Protein AF-A0A166H3V5-F1 (afdb_monomer)

pLDDT: mean 91.63, std 6.18, range [68.5, 97.31]

Radius of gyration: 12.94 Å; Cα contacts (8 Å, |Δi|>4): 72; chains: 1; bounding box: 30×24×31 Å

Organism: NCBI:txid1671680

Mean predicted aligned error: 3.64 Å

Secondary structure (DSSP, 8-state):
-HHHHHHHHTEEEP-HHHHHHTTSSS---PPTT-SSEEE-HHHHSS--EEE--EEE--

Nearest PDB structures (foldseek):
  2b9e-assembly1_A  TM=5.562E-01  e=2.590E+00  Homo sapiens

Solvent-accessible surface area (backbone atoms only — not comparable to full-atom values): 3704 Å² total; per-residue (Å²): 111,67,68,60,46,23,70,76,58,49,40,42,80,40,58,26,51,65,54,46,62,76,71,47,99,61,86,73,98,69,78,83,98,54,52,48,43,76,46,38,44,96,82,65,77,44,70,74,45,79,46,71,46,70,43,71,60,133

Foldseek 3Di:
DVVVCCVVQVKDWAQAQVVCCVPDPDHAPADPPDSWDWDPCVRHVDHTDIDIDIDGDD

Sequence (58 aa):
MLALAQERHELELLDTPAVLGGVTAAPLPLPEGT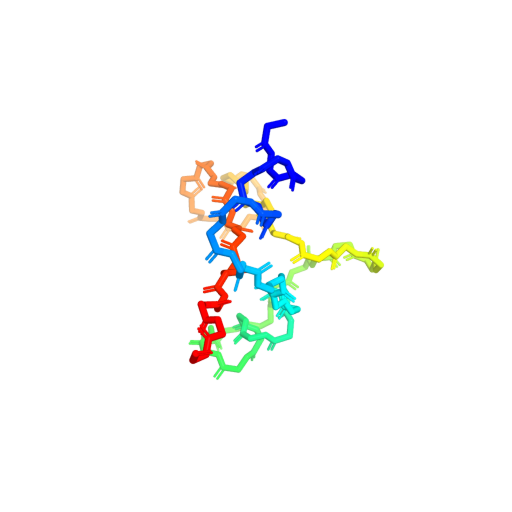THVQLWPHRHGTDAMFIQLLRRRP

Structure (mmCIF, N/CA/C/O backbone):
data_AF-A0A166H3V5-F1
#
_entry.id   AF-A0A166H3V5-F1
#
loop_
_atom_site.group_PDB
_atom_site.id
_atom_site.type_symbol
_atom_site.label_atom_id
_atom_site.label_alt_id
_atom_site.label_comp_id
_atom_site.label_asym_id
_atom_site.label_entity_id
_atom_site.label_seq_id
_atom_site.pdbx_PDB_ins_code
_atom_site.Cartn_x
_atom_site.Cartn_y
_atom_site.Cartn_z
_atom_site.occupancy
_atom_site.B_iso_or_equiv
_atom_site.auth_seq_id
_atom_site.auth_comp_id
_atom_site.auth_asym_id
_atom_site.auth_atom_id
_atom_site.pdbx_PDB_model_num
ATOM 1 N N . MET A 1 1 ? -2.628 14.733 11.922 1.00 68.50 1 MET A N 1
ATOM 2 C CA . MET A 1 1 ? -3.691 14.771 10.891 1.00 68.50 1 MET A CA 1
ATOM 3 C C . MET A 1 1 ? -4.403 13.424 10.775 1.00 68.50 1 MET A C 1
ATOM 5 O O . MET A 1 1 ? -5.589 13.393 11.056 1.00 68.50 1 MET A O 1
ATOM 9 N N . LEU A 1 2 ? -3.705 12.316 10.476 1.00 78.44 2 LEU A N 1
ATOM 10 C CA . LEU A 1 2 ? -4.321 10.978 10.412 1.00 78.44 2 LEU A CA 1
ATOM 11 C C . LEU A 1 2 ? -4.764 10.438 11.784 1.00 78.44 2 LEU A C 1
ATOM 13 O O . LEU A 1 2 ? -5.919 10.066 11.930 1.00 78.44 2 LEU A O 1
ATOM 17 N N . ALA A 1 3 ? -3.903 10.507 1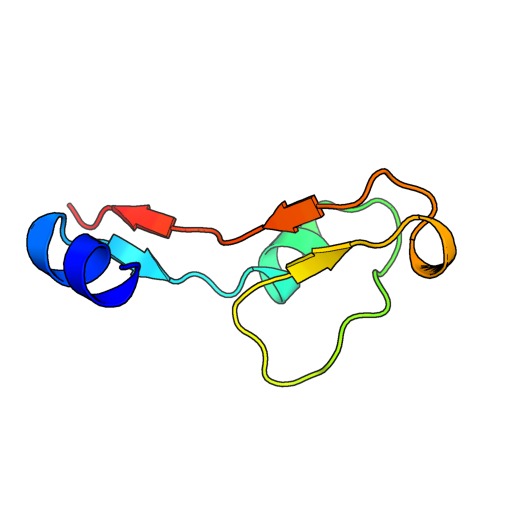2.806 1.00 79.12 3 ALA A N 1
ATOM 18 C CA . ALA A 1 3 ? -4.247 10.073 14.169 1.00 79.12 3 ALA A CA 1
ATOM 19 C C . ALA A 1 3 ? -5.495 10.788 14.732 1.00 79.12 3 ALA A C 1
ATOM 21 O O . ALA A 1 3 ? -6.409 10.150 15.236 1.00 79.12 3 ALA A O 1
ATOM 22 N N . LEU A 1 4 ? -5.594 12.108 14.531 1.00 77.81 4 LEU A N 1
ATOM 23 C CA . LEU A 1 4 ? -6.778 12.890 14.917 1.00 77.81 4 LEU A CA 1
ATOM 24 C C . LEU A 1 4 ? -8.047 12.456 14.165 1.00 77.81 4 LEU A C 1
ATOM 26 O O . LEU A 1 4 ? -9.134 12.470 14.734 1.00 77.81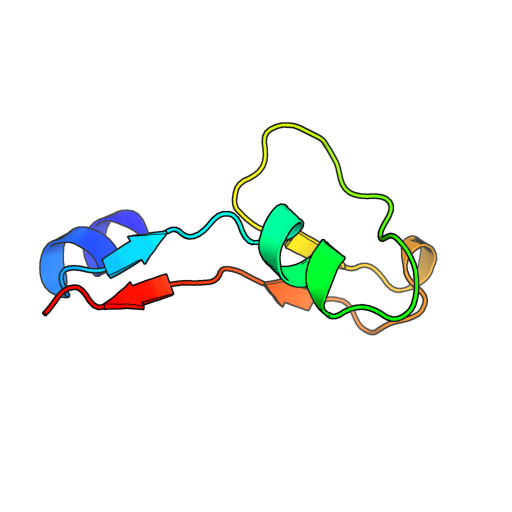 4 LEU A O 1
ATOM 30 N N . ALA A 1 5 ? -7.930 12.087 12.885 1.00 77.88 5 ALA A N 1
ATOM 31 C CA . ALA A 1 5 ? -9.059 11.576 12.113 1.00 77.88 5 ALA A CA 1
ATOM 32 C C . ALA A 1 5 ? -9.482 10.177 12.588 1.00 77.88 5 ALA A C 1
ATOM 34 O O . ALA A 1 5 ? -10.676 9.898 12.644 1.00 77.88 5 ALA A O 1
ATOM 35 N N . GLN A 1 6 ? -8.525 9.326 12.972 1.00 85.38 6 GLN A N 1
ATOM 36 C CA . GLN A 1 6 ? -8.806 8.010 13.549 1.00 85.38 6 GLN A CA 1
ATOM 37 C C . GLN A 1 6 ? -9.602 8.112 14.845 1.00 85.38 6 GLN A C 1
ATOM 39 O O . GLN A 1 6 ? -10.607 7.423 14.985 1.00 85.38 6 GLN A O 1
ATOM 44 N N . GLU A 1 7 ? -9.198 9.003 15.749 1.00 83.50 7 GLU A N 1
ATOM 45 C CA . GLU A 1 7 ? -9.903 9.227 17.014 1.00 83.50 7 GLU A CA 1
ATOM 46 C C . GLU A 1 7 ? -11.304 9.805 16.794 1.00 83.50 7 GLU A C 1
ATOM 48 O O . GLU A 1 7 ? -12.278 9.314 17.354 1.00 83.50 7 GLU A O 1
ATOM 53 N N . ARG A 1 8 ? -11.432 10.831 15.944 1.00 89.12 8 ARG A N 1
ATOM 54 C CA . ARG A 1 8 ? -12.709 11.534 15.738 1.00 89.12 8 ARG A CA 1
ATOM 55 C C . ARG A 1 8 ? -13.749 10.747 14.948 1.00 89.12 8 ARG A C 1
ATOM 57 O O . ARG A 1 8 ? -14.931 11.062 15.043 1.00 89.12 8 ARG A O 1
ATOM 64 N N . HIS A 1 9 ? -13.313 9.811 14.112 1.00 88.56 9 HIS A N 1
ATOM 65 C CA . HIS A 1 9 ? -14.184 9.090 13.182 1.00 88.56 9 HIS A CA 1
ATOM 66 C C . HIS A 1 9 ? -14.114 7.570 13.349 1.00 88.56 9 HIS A C 1
ATOM 68 O O . HIS A 1 9 ? -14.580 6.847 12.468 1.00 88.56 9 HIS A O 1
ATOM 74 N N . GLU A 1 10 ? -13.530 7.098 14.455 1.00 92.81 10 GLU A N 1
ATOM 75 C CA . GLU A 1 10 ? -13.414 5.677 14.802 1.00 92.81 10 GLU A CA 1
ATOM 76 C C . GLU A 1 10 ? -12.815 4.852 13.650 1.00 92.81 10 GLU A C 1
ATOM 78 O O . GLU A 1 10 ? -13.312 3.788 13.268 1.00 92.81 10 GLU A O 1
ATOM 83 N N . LEU A 1 11 ? -11.744 5.387 13.048 1.00 93.75 11 LEU A N 1
ATOM 84 C CA . LEU A 1 11 ? -11.076 4.769 11.904 1.00 93.75 11 LEU A CA 1
ATOM 85 C C . LEU A 1 11 ? -9.905 3.901 12.356 1.00 93.75 11 LEU A C 1
ATOM 87 O O . LEU A 1 11 ? -9.036 4.308 13.128 1.00 93.75 11 LEU A O 1
ATOM 91 N N . GLU A 1 12 ? -9.841 2.711 11.783 1.00 92.62 12 GLU A N 1
ATOM 92 C CA . GLU A 1 12 ? -8.749 1.765 11.925 1.00 92.62 12 GLU A CA 1
ATOM 93 C C . GLU A 1 12 ? -7.873 1.775 10.672 1.00 92.62 12 GLU A C 1
ATOM 95 O O . GLU A 1 12 ? -8.385 1.726 9.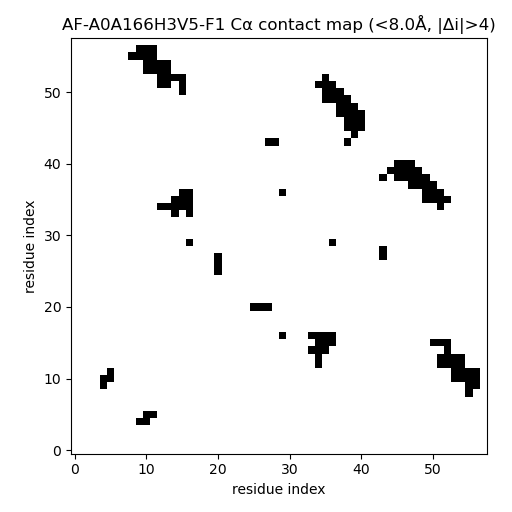551 1.00 92.62 12 GLU A O 1
ATOM 100 N N . LEU A 1 13 ? -6.552 1.811 10.860 1.00 93.44 13 LEU A N 1
ATOM 101 C CA . LEU A 1 13 ? -5.597 1.611 9.771 1.00 93.44 13 LEU A CA 1
ATOM 102 C C . LEU A 1 13 ? -5.551 0.129 9.421 1.00 93.44 13 LEU A C 1
ATOM 104 O O . LEU A 1 13 ? -5.326 -0.705 10.296 1.00 93.44 13 LEU A O 1
ATOM 108 N N . LEU A 1 14 ? -5.731 -0.185 8.144 1.00 95.00 14 LEU A N 1
ATOM 109 C CA . LEU A 1 14 ? -5.474 -1.530 7.642 1.00 95.00 14 LEU A CA 1
ATOM 110 C C . LEU A 1 14 ? -4.021 -1.645 7.173 1.00 95.00 14 LEU A C 1
ATOM 112 O O . LEU A 1 14 ? -3.397 -0.649 6.792 1.00 95.00 14 LEU A O 1
ATOM 116 N N . ASP A 1 15 ? -3.514 -2.876 7.161 1.00 95.50 15 ASP A N 1
ATOM 117 C CA . ASP A 1 15 ? -2.258 -3.224 6.498 1.00 95.50 15 ASP A CA 1
ATOM 118 C C . ASP A 1 15 ? -2.423 -3.042 4.982 1.00 95.50 15 ASP A C 1
ATOM 120 O O . ASP A 1 15 ? -2.926 -3.910 4.263 1.00 95.50 15 ASP A O 1
ATOM 124 N N . THR A 1 16 ? -2.071 -1.849 4.503 1.00 97.25 16 THR A N 1
ATOM 125 C CA . THR A 1 16 ? -2.219 -1.490 3.092 1.00 97.25 16 THR A CA 1
ATOM 126 C C . THR A 1 16 ? -1.336 -2.355 2.182 1.00 97.25 16 THR A C 1
ATOM 128 O O . THR A 1 16 ? -1.864 -2.828 1.171 1.00 97.25 16 THR A O 1
ATOM 131 N N . PRO A 1 17 ? -0.044 -2.610 2.500 1.00 96.50 17 PRO A N 1
ATOM 132 C CA . PRO A 1 17 ? 0.780 -3.543 1.729 1.00 96.50 17 PRO A CA 1
ATOM 133 C C . PRO A 1 17 ? 0.155 -4.931 1.559 1.00 96.50 17 PRO A C 1
ATOM 135 O O . PRO A 1 17 ? 0.080 -5.421 0.431 1.00 96.50 17 PRO A O 1
ATOM 138 N N . ALA A 1 18 ? -0.341 -5.541 2.641 1.00 95.19 18 ALA A N 1
ATOM 139 C CA . ALA A 1 18 ? -0.930 -6.878 2.584 1.00 95.19 18 ALA A CA 1
ATOM 140 C C . ALA A 1 18 ? -2.182 -6.923 1.696 1.00 95.19 18 ALA A C 1
ATOM 142 O O 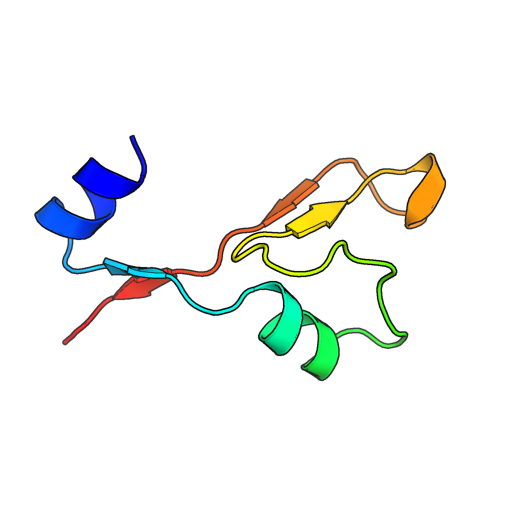. ALA A 1 18 ? -2.337 -7.838 0.887 1.00 95.19 18 ALA A O 1
ATOM 143 N N . VAL A 1 19 ? -3.058 -5.916 1.798 1.00 96.31 19 VAL A N 1
ATOM 144 C CA . VAL A 1 19 ? -4.262 -5.838 0.956 1.00 96.31 19 VAL A CA 1
ATOM 145 C C . VAL A 1 19 ? -3.893 -5.657 -0.515 1.00 96.31 19 VAL A C 1
ATOM 147 O O . VAL A 1 19 ? -4.448 -6.349 -1.367 1.00 96.31 19 VAL A O 1
ATOM 150 N N . LEU A 1 20 ? -2.945 -4.765 -0.827 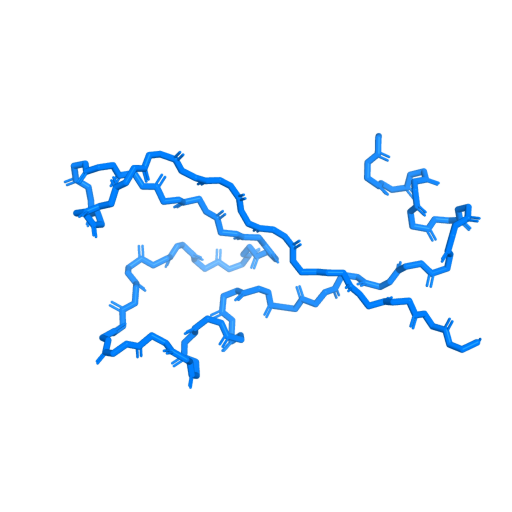1.00 95.69 20 LEU A N 1
ATOM 151 C CA . LEU A 1 20 ? -2.512 -4.548 -2.208 1.00 95.69 20 LEU A CA 1
ATOM 152 C C . LEU A 1 20 ? -1.879 -5.806 -2.811 1.00 95.69 20 LEU A C 1
ATOM 154 O O . LEU A 1 20 ? -2.187 -6.134 -3.953 1.00 95.69 20 LEU A O 1
ATOM 158 N N . GLY A 1 21 ? -1.106 -6.566 -2.029 1.00 94.56 21 GLY A N 1
ATOM 159 C CA . GLY A 1 21 ? -0.546 -7.849 -2.461 1.00 94.56 21 GLY A CA 1
ATOM 160 C C . GLY A 1 21 ? -1.591 -8.893 -2.880 1.00 94.56 21 GLY A C 1
ATOM 161 O O . GLY A 1 21 ? -1.272 -9.784 -3.662 1.00 94.56 21 GLY A O 1
ATOM 162 N N . GLY A 1 22 ? -2.835 -8.778 -2.403 1.00 95.50 22 GLY A N 1
ATOM 163 C CA . GLY A 1 22 ? -3.942 -9.656 -2.793 1.00 95.50 22 GLY A CA 1
ATOM 164 C C . GLY A 1 22 ? -4.723 -9.209 -4.034 1.00 95.50 22 GLY A C 1
ATOM 165 O O . GLY A 1 22 ? -5.532 -9.985 -4.539 1.00 95.50 22 GLY A O 1
ATOM 166 N N . VAL A 1 23 ? -4.522 -7.979 -4.520 1.00 95.31 23 VAL A N 1
ATOM 167 C CA . VAL A 1 23 ? -5.306 -7.411 -5.638 1.00 95.31 23 VAL A CA 1
ATOM 168 C C . VAL A 1 23 ? -4.459 -6.983 -6.833 1.00 95.31 23 VAL A C 1
ATOM 170 O O . VAL A 1 23 ? -4.996 -6.821 -7.929 1.00 95.31 23 VAL A O 1
ATOM 173 N N . THR A 1 24 ? -3.151 -6.784 -6.664 1.00 94.81 24 THR A N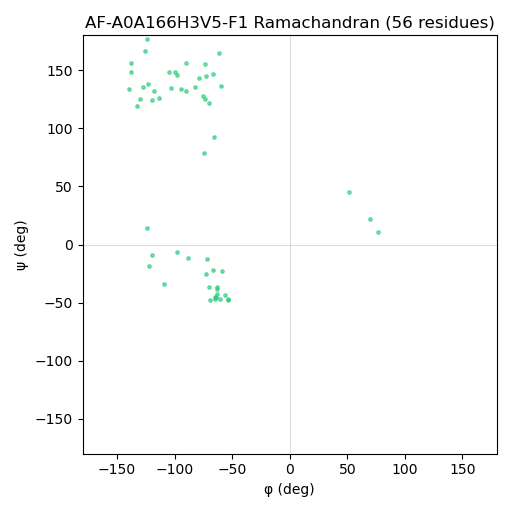 1
ATOM 174 C CA . THR A 1 24 ? -2.266 -6.443 -7.780 1.00 94.81 24 THR A CA 1
ATOM 175 C C . THR A 1 24 ? -1.908 -7.679 -8.599 1.00 94.81 24 THR A C 1
ATOM 177 O O . THR A 1 24 ? -1.693 -8.765 -8.069 1.00 94.81 24 THR A O 1
ATOM 180 N N . ALA A 1 25 ? -1.796 -7.510 -9.919 1.00 93.31 25 ALA A N 1
ATOM 181 C CA . ALA A 1 25 ? -1.450 -8.605 -10.831 1.00 93.31 25 ALA A CA 1
ATOM 182 C C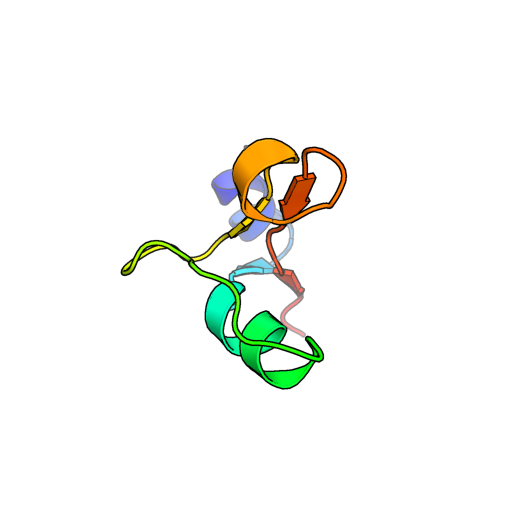 . ALA A 1 25 ? -0.019 -9.142 -10.630 1.00 93.31 25 ALA A C 1
ATOM 184 O O . ALA A 1 25 ? 0.281 -10.268 -11.016 1.00 93.31 25 ALA A O 1
ATOM 185 N N . ALA A 1 26 ? 0.864 -8.331 -10.045 1.00 91.44 26 ALA A N 1
ATOM 186 C CA . ALA A 1 26 ? 2.235 -8.694 -9.726 1.00 91.44 26 ALA A CA 1
ATOM 187 C C . ALA A 1 26 ? 2.616 -8.176 -8.328 1.00 91.44 26 ALA A C 1
ATOM 189 O O . ALA A 1 26 ? 2.020 -7.194 -7.863 1.00 91.44 26 ALA A O 1
ATOM 190 N N . PRO A 1 27 ? 3.610 -8.796 -7.663 1.00 91.38 27 PRO A N 1
ATOM 191 C CA . PRO A 1 27 ? 4.130 -8.305 -6.394 1.00 91.38 27 PRO A CA 1
ATOM 192 C C . PRO A 1 27 ? 4.693 -6.887 -6.523 1.00 91.38 27 PRO A C 1
ATOM 194 O O . PRO A 1 27 ? 5.432 -6.584 -7.461 1.00 91.38 27 PRO A O 1
ATOM 197 N N . LEU A 1 28 ? 4.374 -6.028 -5.556 1.00 91.62 28 LEU A N 1
ATOM 198 C CA . LEU A 1 28 ? 4.956 -4.693 -5.457 1.00 91.62 28 LEU A CA 1
ATOM 199 C C . LEU A 1 28 ? 6.237 -4.744 -4.601 1.00 91.62 28 LEU A C 1
ATOM 201 O O . LEU A 1 28 ? 6.199 -5.309 -3.506 1.00 91.62 28 LEU A O 1
ATOM 205 N N . PRO A 1 29 ? 7.359 -4.146 -5.044 1.00 91.44 29 PRO A N 1
ATOM 206 C CA . PRO A 1 29 ? 8.583 -4.049 -4.250 1.00 91.44 29 PRO A CA 1
ATOM 207 C C . PRO A 1 29 ? 8.432 -2.989 -3.145 1.00 91.44 29 PRO A C 1
ATOM 209 O O . PRO A 1 29 ? 8.890 -1.851 -3.276 1.00 91.44 29 PRO A O 1
ATOM 212 N N . LEU A 1 30 ? 7.754 -3.361 -2.060 1.00 91.44 30 LEU A N 1
ATOM 213 C CA . LEU A 1 30 ? 7.436 -2.481 -0.935 1.00 91.44 30 LEU A CA 1
ATOM 214 C C . LEU A 1 30 ? 8.438 -2.650 0.221 1.00 91.44 30 LEU A C 1
ATOM 216 O O . LEU A 1 30 ? 8.919 -3.759 0.451 1.00 91.44 30 LEU A O 1
ATOM 220 N N . PRO A 1 31 ? 8.760 -1.572 0.960 1.00 89.19 31 PRO A N 1
ATOM 221 C CA . PRO A 1 31 ? 9.548 -1.674 2.185 1.00 89.19 31 PRO A CA 1
ATOM 222 C C . PRO A 1 31 ? 8.772 -2.422 3.279 1.00 89.19 31 PRO A C 1
ATOM 224 O O . PRO A 1 31 ? 7.554 -2.293 3.391 1.00 89.19 31 PRO A O 1
ATOM 227 N N . GLU A 1 32 ? 9.488 -3.173 4.113 1.00 88.94 32 GLU A N 1
ATOM 228 C CA . GLU A 1 32 ? 8.898 -3.861 5.263 1.00 88.94 32 GLU A CA 1
ATOM 229 C C . GLU A 1 32 ? 8.541 -2.882 6.395 1.00 88.94 32 GLU A C 1
ATOM 231 O O . GLU A 1 32 ? 9.130 -1.807 6.532 1.00 88.94 32 GLU A O 1
ATOM 236 N N . GLY A 1 33 ? 7.578 -3.269 7.236 1.00 86.38 33 GLY A N 1
ATOM 237 C CA . GLY A 1 33 ? 7.230 -2.537 8.459 1.00 86.38 33 GLY A CA 1
ATOM 238 C C . GLY A 1 33 ? 6.411 -1.256 8.259 1.00 86.38 33 GLY A C 1
ATOM 239 O O . GLY A 1 33 ? 6.241 -0.500 9.216 1.00 86.38 33 GLY A O 1
ATOM 240 N N . THR A 1 34 ? 5.885 -0.991 7.058 1.00 89.81 34 THR A N 1
ATOM 241 C CA . THR A 1 34 ? 4.985 0.146 6.802 1.00 89.81 34 THR A CA 1
ATOM 242 C C . THR A 1 34 ? 3.518 -0.285 6.790 1.00 89.81 34 THR A C 1
ATOM 244 O O . THR A 1 34 ? 3.177 -1.386 6.381 1.00 89.81 34 THR A O 1
ATOM 247 N N . THR A 1 35 ? 2.616 0.605 7.211 1.00 92.81 35 THR A N 1
ATOM 248 C CA . THR A 1 35 ? 1.151 0.389 7.154 1.00 92.81 35 THR A CA 1
ATOM 249 C C . THR A 1 35 ? 0.484 1.050 5.943 1.00 92.81 35 THR A C 1
ATOM 251 O O . THR A 1 35 ? -0.707 0.856 5.688 1.00 92.81 35 THR A O 1
ATOM 254 N N . HIS A 1 36 ? 1.261 1.824 5.188 1.00 95.62 36 HIS A N 1
ATOM 255 C CA . HIS A 1 36 ? 0.868 2.562 3.993 1.00 95.62 36 HIS A CA 1
ATOM 256 C C . HIS A 1 36 ? 1.785 2.194 2.824 1.00 95.62 36 HIS A C 1
ATOM 258 O O . HIS A 1 36 ? 2.862 1.621 3.021 1.00 95.62 36 HIS A O 1
ATOM 264 N N . VAL A 1 37 ? 1.379 2.578 1.614 1.00 97.31 37 VAL A N 1
ATOM 265 C CA . VAL A 1 37 ? 2.143 2.364 0.382 1.00 97.31 37 VAL A CA 1
ATOM 266 C C . VAL A 1 37 ? 2.402 3.683 -0.330 1.00 97.31 37 VAL A C 1
ATOM 268 O O . VAL A 1 37 ? 1.521 4.534 -0.439 1.00 97.31 37 VAL A O 1
ATOM 271 N N . GLN A 1 38 ? 3.625 3.835 -0.834 1.00 96.25 38 GLN A N 1
ATOM 272 C CA . GLN A 1 38 ? 4.004 4.898 -1.757 1.00 96.25 38 GLN A CA 1
ATOM 273 C C . GLN A 1 38 ?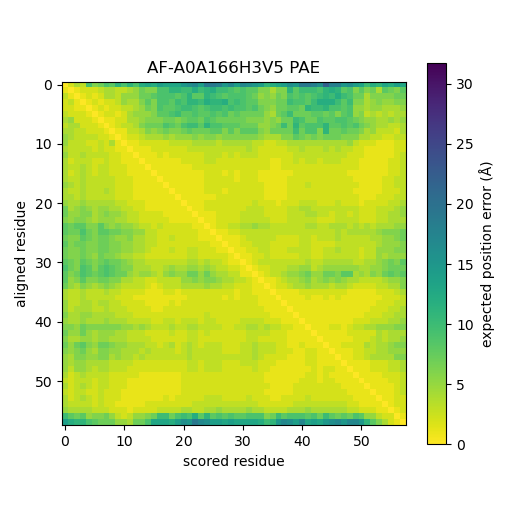 4.490 4.277 -3.061 1.00 96.25 38 GLN A C 1
ATOM 275 O O . GLN A 1 38 ? 5.422 3.470 -3.058 1.00 96.25 38 GLN A O 1
ATOM 280 N N . LEU A 1 39 ? 3.868 4.671 -4.167 1.00 95.75 39 LEU A N 1
ATOM 281 C CA . LEU A 1 39 ? 4.257 4.258 -5.508 1.00 95.75 39 LEU A CA 1
ATOM 282 C C . LEU A 1 39 ? 4.963 5.410 -6.212 1.00 95.75 39 LEU A C 1
ATOM 284 O O . LEU A 1 39 ? 4.680 6.584 -5.982 1.00 95.75 39 LEU A O 1
ATOM 288 N N . TRP A 1 40 ? 5.900 5.044 -7.075 1.00 96.00 40 TRP A N 1
ATOM 289 C CA . TRP A 1 40 ? 6.818 5.965 -7.735 1.00 96.00 40 TRP A CA 1
ATOM 290 C C . TRP A 1 40 ? 6.994 5.536 -9.187 1.00 96.00 40 TRP A C 1
ATOM 292 O O . TRP A 1 40 ? 7.284 4.352 -9.396 1.00 96.00 40 TRP A O 1
ATOM 302 N N . PRO A 1 41 ? 6.934 6.459 -10.165 1.00 96.31 41 PRO A N 1
ATOM 303 C CA . PRO A 1 41 ? 7.005 6.099 -11.581 1.00 96.31 41 PRO A CA 1
ATOM 304 C C . PRO A 1 41 ? 8.214 5.255 -11.957 1.00 96.31 41 PRO A C 1
ATOM 306 O O . PRO A 1 41 ? 8.079 4.196 -12.559 1.00 96.31 41 PRO A O 1
ATOM 309 N N . HIS A 1 42 ? 9.394 5.656 -11.496 1.00 94.69 42 HIS A N 1
ATOM 310 C CA . HIS A 1 42 ? 10.651 4.980 -11.807 1.00 94.69 42 HIS A CA 1
ATOM 311 C C . HIS A 1 42 ? 10.833 3.616 -11.112 1.00 94.69 42 HIS A C 1
ATOM 313 O O . HIS A 1 42 ? 11.755 2.890 -11.465 1.00 94.69 42 HIS A O 1
ATOM 319 N N . ARG A 1 43 ? 10.000 3.260 -10.121 1.00 93.31 43 ARG A N 1
ATOM 320 C CA . ARG A 1 43 ? 10.067 1.958 -9.422 1.00 93.31 43 ARG A CA 1
ATOM 321 C C . ARG A 1 43 ? 8.912 1.028 -9.759 1.00 93.31 43 ARG A C 1
ATOM 323 O O . ARG A 1 43 ? 9.098 -0.181 -9.772 1.00 93.31 43 ARG A O 1
ATOM 330 N N . HIS A 1 44 ? 7.734 1.594 -9.988 1.00 93.69 44 HIS A N 1
ATOM 331 C CA . HIS A 1 44 ? 6.482 0.846 -10.045 1.00 93.69 44 HIS A CA 1
ATOM 332 C C . HIS A 1 44 ? 5.772 0.970 -11.398 1.00 93.69 44 HIS A C 1
ATOM 334 O O . HIS A 1 44 ? 4.806 0.254 -11.627 1.00 93.69 44 HIS A O 1
ATOM 340 N N . GLY A 1 45 ? 6.229 1.853 -12.297 1.00 92.38 45 GLY A N 1
ATOM 341 C CA . GLY A 1 45 ? 5.615 2.027 -13.618 1.00 92.38 45 GLY A CA 1
ATOM 342 C C . GLY A 1 45 ? 4.223 2.671 -13.586 1.00 92.38 45 GLY A C 1
ATOM 343 O O . GLY A 1 45 ? 3.449 2.489 -14.519 1.00 92.38 45 GLY A O 1
ATOM 344 N N . THR A 1 46 ? 3.896 3.404 -12.519 1.00 91.94 46 THR A N 1
ATOM 345 C CA . THR A 1 46 ? 2.621 4.119 -12.319 1.00 91.94 46 THR A CA 1
ATOM 346 C C . THR A 1 46 ? 2.865 5.606 -12.059 1.00 91.94 46 THR A C 1
ATOM 348 O O . THR A 1 46 ? 4.005 6.015 -11.874 1.00 91.94 46 THR A O 1
ATOM 351 N N . ASP A 1 47 ? 1.823 6.426 -11.920 1.00 96.31 47 ASP A N 1
ATOM 352 C CA . ASP A 1 47 ? 1.989 7.764 -11.335 1.00 96.31 47 ASP A CA 1
ATOM 353 C C . ASP A 1 47 ? 2.510 7.698 -9.887 1.00 96.31 47 ASP A C 1
ATOM 355 O O . ASP A 1 47 ? 2.487 6.644 -9.235 1.00 96.31 47 ASP A O 1
ATOM 359 N N . ALA A 1 48 ? 2.994 8.834 -9.377 1.00 97.25 48 ALA A N 1
ATOM 360 C CA . ALA A 1 48 ? 3.351 8.963 -7.970 1.00 97.25 48 ALA A CA 1
ATOM 361 C C . ALA A 1 48 ? 2.077 8.965 -7.114 1.00 97.25 48 ALA A C 1
ATOM 363 O O . ALA A 1 48 ? 1.205 9.814 -7.291 1.00 97.25 48 ALA A O 1
ATOM 364 N N . MET A 1 49 ? 1.966 8.016 -6.186 1.00 97.06 49 MET A N 1
ATOM 365 C CA . MET A 1 49 ? 0.763 7.822 -5.374 1.00 97.06 49 MET A CA 1
ATOM 366 C C . MET A 1 49 ? 1.116 7.539 -3.918 1.00 97.06 49 MET A C 1
ATOM 368 O O . MET A 1 49 ? 2.115 6.884 -3.628 1.00 97.06 49 MET A O 1
ATOM 372 N N . PHE A 1 50 ? 0.244 7.971 -3.009 1.00 96.69 50 PHE A N 1
ATOM 373 C CA . PHE A 1 50 ? 0.221 7.550 -1.610 1.00 96.69 50 PHE A CA 1
ATOM 374 C C . PHE A 1 50 ? -1.108 6.848 -1.331 1.00 96.69 50 PHE A C 1
ATOM 376 O O . PHE A 1 50 ? -2.166 7.370 -1.680 1.00 96.69 50 PHE A O 1
ATOM 383 N N . ILE A 1 51 ? -1.057 5.683 -0.689 1.00 96.94 51 ILE A N 1
ATOM 384 C CA . ILE A 1 51 ? -2.230 4.864 -0.386 1.00 96.94 51 ILE A CA 1
ATOM 385 C C . ILE A 1 51 ? -2.197 4.486 1.096 1.00 96.94 51 ILE A C 1
ATOM 387 O O . ILE A 1 51 ? -1.234 3.886 1.574 1.00 96.94 51 ILE A O 1
ATOM 391 N N . GLN A 1 52 ? -3.279 4.804 1.807 1.00 96.50 52 GLN A N 1
ATOM 392 C CA . GLN A 1 52 ? -3.559 4.319 3.156 1.00 96.50 52 GLN A CA 1
ATOM 393 C C . GLN A 1 52 ? -5.005 3.838 3.208 1.00 96.50 52 GLN A C 1
ATOM 395 O O . GLN A 1 52 ? -5.934 4.621 3.009 1.00 96.50 52 GLN A O 1
ATOM 400 N N . LEU A 1 53 ? -5.195 2.559 3.511 1.00 95.81 53 LEU A N 1
ATOM 401 C CA . LEU A 1 53 ? -6.520 1.999 3.725 1.00 95.81 53 LEU A CA 1
ATOM 402 C C . LEU A 1 53 ? -6.993 2.276 5.152 1.00 95.81 53 LEU A C 1
ATOM 404 O O . LEU A 1 53 ? -6.244 2.111 6.120 1.00 95.81 53 LEU A O 1
ATOM 408 N N . LEU A 1 54 ? -8.250 2.699 5.256 1.00 95.00 54 LEU A N 1
ATOM 409 C CA . LEU A 1 54 ? -8.936 3.014 6.500 1.00 95.00 54 LEU A CA 1
ATOM 410 C C . LEU A 1 54 ? -10.246 2.238 6.540 1.00 95.00 54 LEU A C 1
ATOM 412 O O . LEU A 1 54 ? -10.987 2.217 5.557 1.00 95.00 54 LEU A O 1
ATOM 416 N N . ARG A 1 55 ? -10.554 1.635 7.685 1.00 94.31 55 ARG A N 1
ATOM 417 C CA . ARG A 1 55 ? -11.852 1.018 7.953 1.00 94.31 55 ARG A CA 1
ATOM 418 C C . ARG A 1 55 ? -12.552 1.798 9.048 1.00 94.31 55 ARG A C 1
ATOM 420 O O . ARG A 1 55 ? -12.003 1.959 10.133 1.00 94.31 55 ARG A O 1
ATOM 427 N N . ARG A 1 56 ? -13.776 2.242 8.781 1.00 93.50 56 ARG A N 1
ATOM 428 C CA . ARG A 1 56 ? -14.646 2.772 9.830 1.00 93.50 56 ARG A CA 1
ATOM 429 C C . ARG A 1 56 ? -15.159 1.612 10.677 1.00 93.50 56 ARG A C 1
ATOM 431 O O . ARG A 1 56 ? -15.690 0.648 10.121 1.00 93.50 56 ARG A O 1
ATOM 438 N N . ARG A 1 57 ? -14.957 1.684 11.990 1.00 84.75 57 ARG A N 1
ATOM 439 C CA . ARG A 1 57 ? -15.556 0.731 12.927 1.00 84.75 57 ARG A CA 1
ATOM 440 C C . ARG A 1 57 ? -17.063 1.014 13.050 1.00 84.75 57 ARG A C 1
ATOM 442 O O . ARG A 1 57 ? -17.458 2.165 12.852 1.00 84.75 57 ARG A O 1
ATOM 449 N N . PRO A 1 58 ? -17.890 -0.031 13.223 1.00 76.88 58 PRO A N 1
ATOM 450 C CA . PRO A 1 58 ? -19.335 0.128 13.365 1.00 76.88 58 PRO A CA 1
ATOM 451 C C . PRO A 1 58 ? -19.699 0.999 14.567 1.00 76.88 58 PRO A C 1
ATOM 453 O O . PRO A 1 58 ? -18.957 0.933 15.572 1.00 76.88 58 PRO A O 1
#